Protein AF-A0A318EJY2-F1 (afdb_monomer_lite)

Sequence (75 aa):
MQIIKVKYLKGEVPNGKDYTFYSNELVKPGDLVQINSSAKGVVTEVDVPESEIEAFKDRVKTITGKVVEKEQTDE

Organism: NCBI:txid1763509

Foldseek 3Di:
DKKFWWFWDDPNDRDDDTAIADEPDDDDQQFWFAQDPVIITGTHDIRDDVVVCVVPVVVHYHTPHTPPPDPPPDD

pLDDT: mean 83.32, std 12.51, range [42.38, 92.56]

Secondary structure (DSSP, 8-state):
-EEEEEEEEETTEEEEEEEEEEESS---TT-EEEEETTEEEEEEEE---HHHHGGGGGGPEEPSEE---------

Structure (mmCIF, N/CA/C/O backbone):
data_AF-A0A318EJY2-F1
#
_entry.id   AF-A0A318EJY2-F1
#
loop_
_atom_site.group_PDB
_atom_site.id
_atom_site.type_symbol
_atom_site.label_atom_id
_atom_site.label_alt_id
_atom_site.label_comp_id
_atom_site.label_asym_id
_atom_site.label_entity_id
_atom_site.label_seq_id
_atom_site.pdbx_PDB_ins_code
_atom_site.Cartn_x
_atom_site.Cartn_y
_atom_site.Cartn_z
_atom_site.occupancy
_atom_site.B_iso_or_equiv
_atom_site.auth_seq_id
_atom_site.auth_comp_id
_atom_site.auth_asym_id
_atom_site.auth_atom_id
_atom_site.pdbx_PDB_model_num
ATOM 1 N N . MET A 1 1 ? -12.671 -5.502 -1.830 1.00 77.38 1 MET A N 1
ATOM 2 C CA . MET A 1 1 ? -11.482 -4.835 -1.265 1.00 77.38 1 MET A CA 1
ATOM 3 C C . MET A 1 1 ? -10.773 -5.836 -0.381 1.00 77.38 1 MET A C 1
ATOM 5 O O . MET A 1 1 ? -11.396 -6.348 0.537 1.00 77.38 1 MET A O 1
ATOM 9 N N . GLN A 1 2 ? -9.527 -6.162 -0.703 1.00 87.44 2 GLN A N 1
ATOM 10 C CA . GLN A 1 2 ? -8.675 -7.056 0.078 1.00 87.44 2 GLN A CA 1
ATOM 11 C C . GLN A 1 2 ? -7.636 -6.220 0.825 1.00 87.44 2 GLN A C 1
ATOM 13 O O . GLN A 1 2 ? -7.158 -5.218 0.293 1.00 87.44 2 GLN A O 1
ATOM 18 N N . ILE A 1 3 ? -7.293 -6.61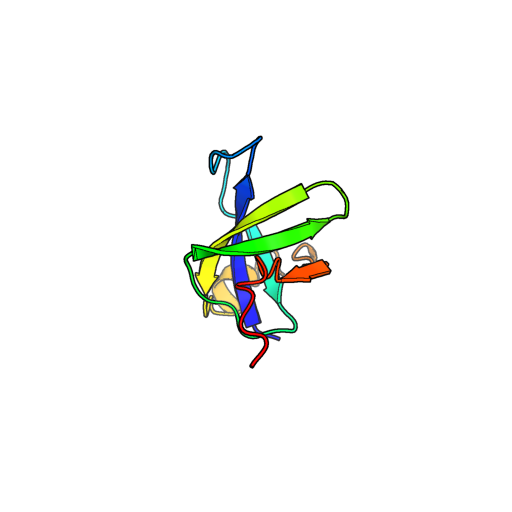0 2.048 1.00 91.25 3 ILE A N 1
ATOM 19 C CA . ILE A 1 3 ? -6.258 -5.943 2.841 1.00 91.25 3 ILE A CA 1
ATOM 20 C C . ILE A 1 3 ? -4.968 -6.725 2.672 1.00 91.25 3 ILE A C 1
ATOM 22 O O . ILE A 1 3 ? -4.925 -7.935 2.904 1.00 91.25 3 ILE A O 1
ATOM 26 N N . ILE A 1 4 ? -3.929 -6.025 2.235 1.00 92.44 4 ILE A N 1
ATOM 27 C CA . ILE A 1 4 ? -2.668 -6.635 1.832 1.00 92.44 4 ILE A CA 1
ATOM 28 C C . ILE A 1 4 ? -1.501 -5.908 2.483 1.00 92.44 4 ILE A C 1
ATOM 30 O O . ILE A 1 4 ? -1.515 -4.681 2.598 1.00 92.44 4 ILE A O 1
ATOM 34 N N . LYS A 1 5 ? -0.467 -6.645 2.888 1.00 92.44 5 LYS A N 1
ATOM 35 C CA . LYS A 1 5 ? 0.824 -6.048 3.230 1.00 92.44 5 LYS A CA 1
ATOM 36 C C . LYS A 1 5 ? 1.684 -6.003 1.990 1.00 92.44 5 LYS A C 1
ATOM 38 O O . LYS A 1 5 ? 1.845 -6.987 1.275 1.00 92.44 5 LYS A O 1
ATOM 43 N N . VAL A 1 6 ? 2.233 -4.828 1.756 1.00 91.69 6 VAL A N 1
ATOM 44 C CA . VAL A 1 6 ? 3.107 -4.531 0.642 1.00 91.69 6 VAL A CA 1
ATOM 45 C C . VAL A 1 6 ? 4.405 -3.991 1.200 1.00 91.69 6 VAL A C 1
ATOM 47 O O . VAL A 1 6 ? 4.430 -3.051 2.000 1.00 91.69 6 VAL A O 1
ATOM 50 N N . LYS A 1 7 ? 5.504 -4.559 0.732 1.00 92.56 7 LYS A N 1
ATOM 51 C CA . LYS A 1 7 ? 6.844 -4.085 1.025 1.00 92.56 7 LYS A CA 1
ATOM 52 C C . LYS A 1 7 ? 7.333 -3.238 -0.131 1.00 92.56 7 LYS A C 1
ATOM 54 O O . LYS A 1 7 ? 7.328 -3.680 -1.279 1.00 92.56 7 LYS A O 1
ATOM 59 N N . TYR A 1 8 ? 7.737 -2.009 0.168 1.00 90.31 8 TYR A N 1
ATOM 60 C CA . TYR A 1 8 ? 8.269 -1.114 -0.853 1.00 90.31 8 TYR A CA 1
ATOM 61 C C . TYR A 1 8 ? 9.530 -1.708 -1.482 1.00 90.31 8 TYR A C 1
ATOM 63 O O . TYR A 1 8 ? 10.399 -2.259 -0.800 1.00 90.31 8 TYR A O 1
ATOM 71 N N . LEU A 1 9 ? 9.623 -1.568 -2.799 1.00 86.19 9 LEU A N 1
ATOM 72 C CA . LEU A 1 9 ? 10.821 -1.902 -3.550 1.00 86.19 9 LEU A CA 1
ATOM 73 C C . LEU A 1 9 ? 11.671 -0.646 -3.689 1.00 86.19 9 LEU A C 1
ATOM 75 O O . LEU A 1 9 ? 11.188 0.406 -4.114 1.00 86.19 9 LEU A O 1
ATOM 79 N N . LYS A 1 10 ? 12.951 -0.758 -3.341 1.00 82.44 10 LYS A N 1
ATOM 80 C CA . LYS A 1 10 ? 13.937 0.287 -3.608 1.00 82.44 10 LYS A CA 1
ATOM 81 C C . LYS A 1 10 ? 14.826 -0.195 -4.749 1.00 82.44 10 LYS A C 1
ATOM 83 O O . LYS A 1 10 ? 15.752 -0.971 -4.529 1.00 82.44 10 LYS A O 1
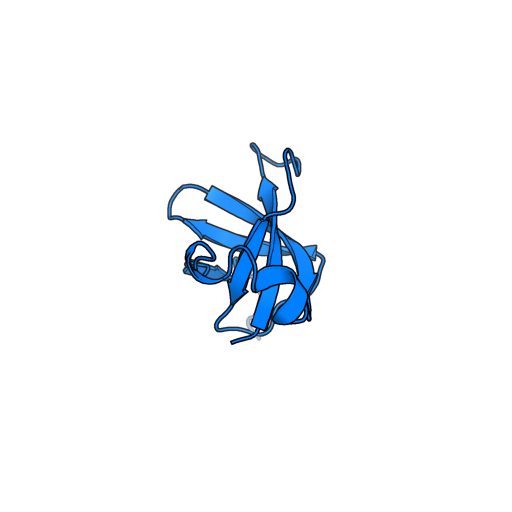ATOM 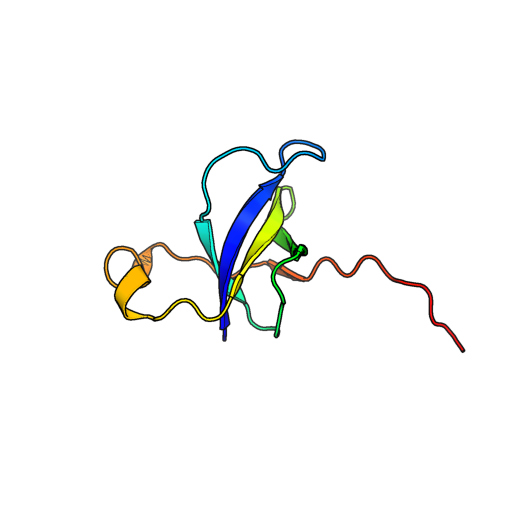88 N N . GLY A 1 11 ? 14.502 0.235 -5.967 1.00 78.69 11 GLY A N 1
ATOM 89 C CA . GLY A 1 11 ? 15.035 -0.380 -7.183 1.00 78.69 11 GLY A CA 1
ATOM 90 C C . GLY A 1 11 ? 14.334 -1.715 -7.419 1.00 78.69 11 GLY A C 1
ATOM 91 O O . GLY A 1 11 ? 13.151 -1.726 -7.742 1.00 78.69 11 GLY A O 1
ATOM 92 N N . GLU A 1 12 ? 15.041 -2.816 -7.176 1.00 73.00 12 GLU A N 1
ATOM 93 C CA . GLU A 1 12 ? 14.552 -4.190 -7.393 1.00 73.00 12 GLU A CA 1
ATOM 94 C C . GLU A 1 12 ? 14.536 -5.032 -6.108 1.00 73.00 12 GLU A C 1
ATOM 96 O O . GLU A 1 12 ? 14.072 -6.168 -6.102 1.00 73.00 12 GLU A O 1
ATOM 101 N N . VAL A 1 13 ? 15.019 -4.478 -4.990 1.00 79.56 13 VAL A N 1
ATOM 102 C CA . VAL A 1 13 ? 15.119 -5.207 -3.721 1.00 79.56 13 VAL A CA 1
ATOM 103 C C . VAL A 1 13 ? 14.018 -4.742 -2.763 1.00 79.56 13 VAL A C 1
ATOM 105 O O . VAL A 1 13 ? 13.887 -3.530 -2.534 1.00 79.56 13 VAL A O 1
ATOM 108 N N . PRO A 1 14 ? 13.242 -5.665 -2.158 1.00 82.94 14 PRO A N 1
ATOM 109 C CA . PRO A 1 14 ? 12.273 -5.321 -1.124 1.00 82.94 14 PRO A CA 1
ATOM 110 C C . PRO A 1 14 ? 13.010 -4.780 0.096 1.00 82.94 14 PRO A C 1
ATOM 112 O O . PRO A 1 14 ? 13.709 -5.503 0.807 1.00 82.94 14 PRO A O 1
ATOM 115 N N . ASN A 1 15 ? 12.874 -3.478 0.333 1.00 77.81 15 ASN A N 1
ATOM 116 C CA . ASN A 1 15 ? 13.627 -2.770 1.354 1.00 77.81 15 ASN A CA 1
ATOM 117 C C . ASN A 1 15 ? 12.703 -1.844 2.143 1.00 77.81 15 ASN A C 1
ATOM 119 O O . ASN A 1 15 ? 11.962 -1.044 1.578 1.00 77.81 15 ASN A O 1
ATOM 123 N N . GLY A 1 16 ? 12.771 -1.951 3.467 1.00 80.25 16 GLY A N 1
ATOM 124 C CA . GLY A 1 16 ? 11.917 -1.199 4.378 1.00 80.25 16 GLY A CA 1
ATOM 125 C C . GLY A 1 16 ? 10.931 -2.089 5.127 1.00 80.25 16 GLY A C 1
ATOM 126 O O . GLY A 1 16 ? 11.173 -3.282 5.322 1.00 80.25 16 GLY A O 1
ATOM 127 N N . LYS A 1 17 ? 9.846 -1.469 5.592 1.00 86.00 17 LYS A N 1
ATOM 128 C CA . LYS A 1 17 ? 8.785 -2.120 6.365 1.00 86.00 17 LYS A CA 1
ATOM 129 C C . LYS A 1 17 ? 7.652 -2.584 5.459 1.00 86.00 17 LYS A C 1
ATOM 131 O O . LYS A 1 17 ? 7.454 -2.049 4.370 1.00 86.00 17 LYS A O 1
ATOM 136 N N . ASP A 1 18 ? 6.913 -3.561 5.952 1.00 88.88 18 ASP A N 1
ATOM 137 C CA . ASP A 1 18 ? 5.644 -3.993 5.394 1.00 88.88 18 ASP A CA 1
ATOM 138 C C . ASP A 1 18 ? 4.574 -2.961 5.754 1.00 88.88 18 ASP A C 1
ATOM 140 O O . ASP A 1 18 ? 4.350 -2.646 6.925 1.00 88.88 18 ASP A O 1
ATOM 144 N N . TYR A 1 19 ? 3.948 -2.390 4.733 1.00 89.25 19 TYR A N 1
ATOM 145 C CA . TYR A 1 19 ? 2.879 -1.415 4.879 1.00 89.25 19 TYR A CA 1
ATOM 146 C C . TYR A 1 19 ? 1.579 -2.032 4.416 1.00 89.25 19 TYR A C 1
ATOM 148 O O . TYR A 1 19 ? 1.537 -2.725 3.405 1.00 89.25 19 TYR A O 1
ATOM 156 N N . THR A 1 20 ? 0.507 -1.762 5.145 1.00 91.19 20 THR A N 1
ATOM 157 C CA . THR A 1 20 ? -0.800 -2.281 4.760 1.00 91.19 20 THR A CA 1
ATOM 158 C C . THR A 1 20 ? -1.458 -1.339 3.762 1.00 91.19 20 THR A C 1
ATOM 160 O O . THR A 1 20 ? -1.443 -0.121 3.959 1.00 91.19 20 THR A O 1
ATOM 163 N N . PHE A 1 21 ? -2.035 -1.907 2.709 1.00 91.56 21 PHE A N 1
ATOM 164 C CA . PHE A 1 21 ? -2.823 -1.206 1.707 1.00 91.56 21 PHE A CA 1
ATOM 165 C C . PHE A 1 21 ? -4.109 -1.969 1.402 1.00 91.56 21 PHE A C 1
ATOM 167 O O . PHE A 1 21 ? -4.195 -3.183 1.586 1.00 91.56 21 PHE A O 1
ATOM 174 N N . TYR A 1 22 ? -5.099 -1.249 0.888 1.00 90.69 22 TYR A N 1
ATOM 175 C CA . TYR A 1 22 ? -6.273 -1.856 0.280 1.00 90.69 22 TYR A CA 1
ATOM 176 C C . TYR A 1 22 ? -6.008 -2.164 -1.187 1.00 90.69 22 TYR A C 1
ATOM 178 O O . TYR A 1 22 ? -5.473 -1.334 -1.921 1.00 90.69 22 TYR A O 1
ATOM 186 N N . SER A 1 23 ? -6.448 -3.335 -1.622 1.00 89.75 23 SER A N 1
ATOM 187 C CA . SER A 1 23 ? -6.477 -3.741 -3.016 1.00 89.75 23 SER A CA 1
ATOM 188 C C . SER A 1 23 ? -7.916 -3.865 -3.496 1.00 89.75 23 SER A C 1
ATOM 190 O O . SER A 1 23 ? -8.755 -4.497 -2.848 1.00 89.75 23 SER A O 1
ATOM 192 N N . ASN A 1 24 ? -8.215 -3.254 -4.641 1.00 88.19 24 ASN A N 1
ATOM 193 C CA . ASN A 1 24 ? -9.491 -3.466 -5.328 1.00 88.19 24 ASN A CA 1
ATOM 194 C C . ASN A 1 24 ? -9.525 -4.805 -6.075 1.00 88.19 24 ASN A C 1
ATOM 196 O O . ASN A 1 24 ? -10.605 -5.306 -6.370 1.00 88.19 24 ASN A O 1
ATOM 200 N N . GLU A 1 25 ? -8.357 -5.393 -6.322 1.00 85.62 25 GLU A N 1
ATOM 201 C CA . GLU A 1 25 ? -8.185 -6.661 -7.022 1.00 85.62 25 GLU A CA 1
ATOM 202 C C . GLU A 1 25 ? -7.679 -7.741 -6.060 1.00 85.62 25 GLU A C 1
ATOM 204 O O . GLU A 1 25 ? -7.042 -7.441 -5.047 1.00 85.62 25 GLU A O 1
ATOM 209 N N . LEU A 1 26 ? -7.940 -9.004 -6.388 1.00 85.38 26 LEU A N 1
ATOM 210 C CA . LEU A 1 26 ? -7.364 -10.135 -5.666 1.00 85.38 26 LEU A CA 1
ATOM 211 C C . LEU A 1 26 ? -5.892 -10.279 -6.050 1.00 85.38 26 LEU A C 1
ATOM 213 O O . LEU A 1 26 ? -5.562 -10.598 -7.194 1.00 85.38 26 LEU A O 1
ATOM 217 N N . VAL A 1 27 ? -5.010 -10.052 -5.084 1.00 88.94 27 VAL A N 1
ATOM 218 C CA . VAL A 1 27 ? -3.565 -10.241 -5.250 1.00 88.94 27 VAL A CA 1
ATOM 219 C C . VAL A 1 27 ? -3.091 -11.381 -4.360 1.00 88.94 27 VAL A C 1
ATOM 221 O O . VAL A 1 27 ? -3.818 -11.842 -3.477 1.00 88.94 27 VAL A O 1
ATOM 224 N N . LYS A 1 28 ? -1.877 -11.868 -4.608 1.00 90.12 28 LYS A N 1
ATOM 225 C CA . LYS A 1 28 ? -1.258 -12.946 -3.834 1.00 90.12 28 LYS A CA 1
ATOM 226 C C . LYS A 1 28 ? 0.102 -12.496 -3.299 1.00 90.12 28 LYS A C 1
ATOM 228 O O . LYS A 1 28 ? 0.720 -11.616 -3.894 1.00 90.12 28 LYS A O 1
ATOM 233 N N . PRO A 1 29 ? 0.596 -13.078 -2.195 1.00 91.19 29 PRO A N 1
ATOM 234 C CA . PRO A 1 29 ? 1.961 -12.823 -1.753 1.00 91.19 29 PRO A CA 1
ATOM 235 C C . PRO A 1 29 ? 2.945 -13.207 -2.869 1.00 91.19 29 PRO A C 1
ATOM 237 O O . PRO A 1 29 ? 2.840 -14.282 -3.455 1.00 91.19 29 PRO A O 1
ATOM 240 N N . GLY A 1 30 ? 3.866 -12.300 -3.181 1.00 88.44 30 GLY A N 1
ATOM 241 C CA . GLY A 1 30 ? 4.782 -12.368 -4.318 1.00 88.44 30 GLY A CA 1
ATOM 242 C C . GLY A 1 30 ? 4.383 -11.489 -5.506 1.00 88.44 30 GLY A C 1
ATOM 243 O O . GLY A 1 30 ? 5.242 -11.182 -6.325 1.00 88.44 30 GLY A O 1
ATOM 244 N N . ASP A 1 31 ? 3.130 -11.027 -5.592 1.00 89.56 31 ASP A N 1
ATOM 245 C CA . ASP A 1 31 ? 2.713 -10.132 -6.675 1.00 89.56 31 ASP A CA 1
ATOM 246 C C . ASP A 1 31 ? 3.320 -8.734 -6.543 1.00 89.56 31 ASP A C 1
ATOM 248 O O . ASP A 1 31 ? 3.425 -8.174 -5.449 1.00 89.56 31 ASP A O 1
ATOM 252 N N . LEU A 1 32 ? 3.644 -8.124 -7.681 1.00 89.56 32 LEU A N 1
ATOM 253 C CA . LEU A 1 32 ? 4.026 -6.722 -7.744 1.00 89.56 32 LEU A CA 1
ATOM 254 C C . LEU A 1 32 ? 2.781 -5.841 -7.835 1.00 89.56 32 LEU A C 1
ATOM 256 O O . LEU A 1 32 ? 1.879 -6.055 -8.641 1.00 89.56 32 LEU A O 1
ATOM 260 N N . VAL A 1 33 ? 2.736 -4.804 -7.009 1.00 90.38 33 VAL A N 1
ATOM 261 C CA . VAL A 1 33 ? 1.644 -3.831 -6.972 1.00 90.38 33 VAL A CA 1
ATOM 262 C C . VAL A 1 33 ? 2.189 -2.414 -7.057 1.00 90.38 33 VAL A C 1
ATOM 264 O O . VAL A 1 33 ? 3.279 -2.094 -6.571 1.00 90.38 33 VAL A O 1
ATOM 267 N N . GLN A 1 34 ? 1.417 -1.540 -7.694 1.00 90.50 34 GLN A N 1
ATOM 268 C CA . GLN A 1 34 ? 1.754 -0.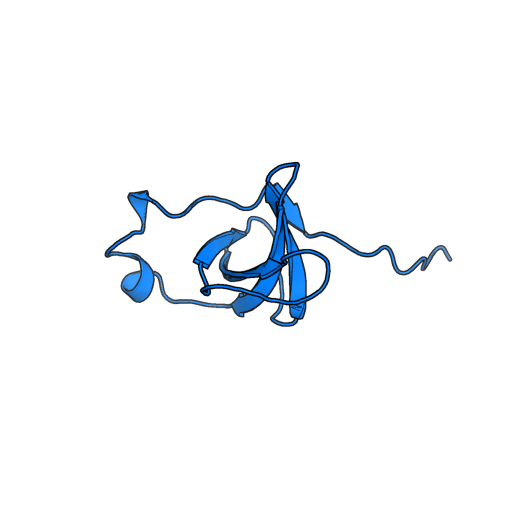136 -7.835 1.00 90.50 34 GLN A CA 1
ATOM 269 C C . GLN A 1 34 ? 1.102 0.637 -6.699 1.00 90.50 34 GLN A C 1
ATOM 271 O O . GLN A 1 34 ? -0.116 0.811 -6.660 1.00 90.50 34 GLN A O 1
ATOM 276 N N . ILE A 1 35 ? 1.921 1.107 -5.762 1.00 89.12 35 ILE A N 1
ATOM 277 C CA . ILE A 1 35 ? 1.437 1.859 -4.605 1.00 89.12 35 ILE A CA 1
ATOM 278 C C . ILE A 1 35 ? 1.092 3.287 -5.042 1.00 89.12 35 ILE A C 1
ATOM 280 O O . ILE A 1 35 ? 0.001 3.769 -4.763 1.00 89.12 35 ILE A O 1
ATOM 284 N N . ASN A 1 36 ? 2.004 3.939 -5.772 1.00 85.62 36 ASN A N 1
ATOM 285 C CA . ASN A 1 36 ? 1.833 5.280 -6.345 1.00 85.62 36 ASN A CA 1
ATOM 286 C C . ASN A 1 36 ? 2.482 5.338 -7.742 1.00 85.62 36 ASN A C 1
ATOM 288 O O . ASN A 1 36 ? 3.216 4.423 -8.107 1.00 85.62 36 ASN A O 1
ATOM 292 N N . SER A 1 37 ? 2.329 6.442 -8.488 1.00 82.81 37 SER A N 1
ATOM 293 C CA . SER A 1 37 ? 2.947 6.601 -9.826 1.00 82.81 37 SER A CA 1
ATOM 294 C C . SER A 1 37 ? 4.459 6.367 -9.886 1.00 82.81 37 SER A C 1
ATOM 296 O O . SER A 1 37 ? 4.968 5.993 -10.936 1.00 82.81 37 SER A O 1
ATOM 298 N N . SER A 1 38 ? 5.185 6.579 -8.787 1.00 83.62 38 SER A N 1
ATOM 299 C CA . SER A 1 38 ? 6.647 6.409 -8.742 1.00 83.62 38 SER A CA 1
ATOM 300 C C . SER A 1 38 ? 7.107 5.274 -7.829 1.00 83.62 38 SER A C 1
ATOM 302 O O . SER A 1 38 ? 8.303 5.018 -7.746 1.00 83.62 38 SER A O 1
ATOM 304 N N . ALA A 1 39 ? 6.189 4.612 -7.118 1.00 87.00 39 ALA A N 1
ATOM 305 C CA . ALA A 1 39 ? 6.531 3.623 -6.102 1.00 87.00 39 ALA A CA 1
ATOM 306 C C . ALA A 1 39 ? 5.830 2.293 -6.375 1.00 87.00 39 ALA A C 1
ATOM 308 O O . ALA A 1 39 ? 4.599 2.218 -6.410 1.00 87.00 39 ALA A O 1
ATOM 309 N N . LYS A 1 40 ? 6.640 1.243 -6.505 1.00 90.19 40 LYS A N 1
ATOM 310 C CA . LYS A 1 40 ? 6.194 -0.145 -6.592 1.00 90.19 40 LYS A CA 1
ATOM 311 C C . LYS A 1 40 ? 6.494 -0.862 -5.283 1.00 90.19 40 LYS A C 1
ATOM 313 O O . LYS A 1 40 ? 7.395 -0.480 -4.531 1.00 90.19 40 LYS A O 1
ATOM 318 N N . GLY A 1 41 ? 5.737 -1.909 -5.024 1.00 90.94 41 GLY A N 1
ATOM 319 C CA . GLY A 1 41 ? 5.984 -2.800 -3.913 1.00 90.94 41 GLY A CA 1
ATOM 320 C C . GLY A 1 41 ? 5.629 -4.227 -4.276 1.00 90.94 41 GLY A C 1
ATOM 321 O O . GLY A 1 41 ? 4.949 -4.473 -5.268 1.00 90.94 41 GLY A O 1
ATOM 322 N N . VAL A 1 42 ? 6.106 -5.153 -3.461 1.00 91.62 42 VAL A N 1
ATOM 323 C CA . VAL A 1 42 ? 5.750 -6.565 -3.551 1.00 91.62 42 VAL A CA 1
ATOM 324 C C . VAL A 1 42 ? 4.803 -6.902 -2.414 1.00 91.62 42 VAL A C 1
ATOM 326 O O . VAL A 1 42 ? 5.019 -6.482 -1.274 1.00 91.62 42 VAL A O 1
ATOM 329 N N . VAL A 1 43 ? 3.738 -7.627 -2.722 1.00 92.12 43 VAL A N 1
ATOM 330 C CA . VAL A 1 43 ? 2.804 -8.138 -1.725 1.00 92.12 43 VAL A CA 1
ATOM 331 C C . VAL A 1 43 ? 3.532 -9.191 -0.904 1.00 92.12 43 VAL A C 1
ATOM 333 O O . VAL A 1 43 ? 4.056 -10.158 -1.445 1.00 92.12 43 VAL A O 1
ATOM 336 N N . THR A 1 44 ? 3.588 -9.006 0.404 1.00 91.00 44 THR A N 1
ATOM 337 C CA . THR A 1 44 ? 4.213 -9.956 1.326 1.00 91.00 44 THR A CA 1
ATOM 338 C C . THR A 1 44 ? 3.179 -10.801 2.046 1.00 91.00 44 THR A C 1
ATOM 340 O O . THR A 1 44 ? 3.441 -11.962 2.339 1.00 91.00 44 THR A O 1
ATOM 343 N N . GLU A 1 45 ? 1.984 -10.254 2.264 1.00 91.00 45 GLU A N 1
ATOM 344 C CA . GLU A 1 45 ? 0.891 -10.930 2.954 1.00 91.00 45 GLU A CA 1
ATOM 345 C C . GLU A 1 45 ? -0.454 -10.462 2.396 1.00 91.00 45 GLU A C 1
ATOM 347 O O . GLU A 1 4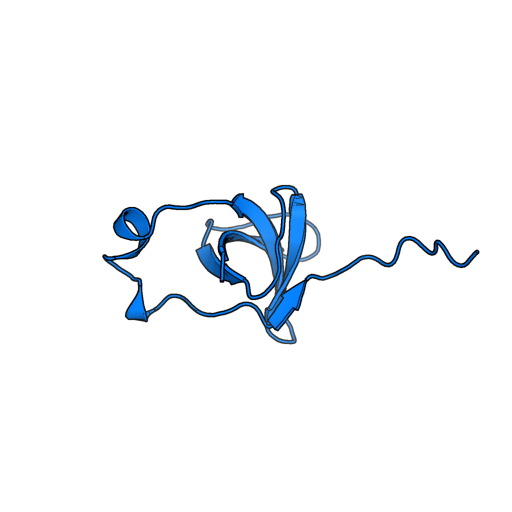5 ? -0.611 -9.308 1.987 1.00 91.00 45 GLU A O 1
ATOM 352 N N . VAL A 1 46 ? -1.429 -11.361 2.390 1.00 90.81 46 VAL A N 1
ATOM 353 C CA . VAL A 1 46 ? -2.817 -11.096 1.993 1.00 90.81 46 VAL A CA 1
ATOM 354 C C . VAL A 1 46 ? -3.742 -11.612 3.088 1.00 90.81 46 VAL A C 1
ATOM 356 O O . VAL A 1 46 ? -3.299 -12.379 3.940 1.00 90.81 46 VAL A O 1
ATOM 359 N N . ASP A 1 47 ? -5.007 -11.192 3.069 1.00 86.19 47 ASP A N 1
ATOM 360 C CA . ASP A 1 47 ? -6.004 -11.583 4.078 1.00 86.19 47 ASP A CA 1
ATOM 361 C C . ASP A 1 47 ? -5.651 -11.119 5.501 1.00 86.19 47 ASP A C 1
ATOM 363 O O . ASP A 1 47 ? -5.908 -11.789 6.501 1.00 86.19 47 ASP A O 1
ATOM 367 N N . VAL A 1 48 ? -5.085 -9.914 5.605 1.00 84.69 48 VAL A N 1
ATOM 368 C CA . VAL A 1 48 ? -4.855 -9.281 6.906 1.00 84.69 48 VAL A CA 1
ATOM 369 C C . VAL A 1 48 ? -6.214 -8.898 7.513 1.00 84.69 48 VAL A C 1
ATOM 371 O O . VAL A 1 48 ? -6.988 -8.192 6.858 1.00 84.69 48 VAL A O 1
ATOM 374 N N . PRO A 1 49 ? -6.529 -9.326 8.748 1.00 86.81 49 PRO A N 1
ATOM 375 C CA . PRO A 1 49 ? -7.802 -9.007 9.378 1.00 86.81 49 PRO A CA 1
ATOM 376 C C . PRO A 1 49 ? -7.910 -7.510 9.666 1.00 86.81 49 PRO A C 1
ATOM 378 O O . PRO A 1 49 ? -6.932 -6.858 10.037 1.00 86.81 49 PRO A O 1
ATOM 381 N N . GLU A 1 50 ? -9.124 -6.968 9.558 1.00 83.69 50 GLU A N 1
ATOM 382 C CA . GLU A 1 50 ? -9.370 -5.547 9.818 1.00 83.69 50 GLU A CA 1
ATOM 383 C C . GLU A 1 50 ? -8.897 -5.118 11.209 1.00 83.69 50 GLU A C 1
ATOM 385 O O . GLU A 1 50 ? -8.352 -4.028 11.340 1.00 83.69 50 GLU A O 1
ATOM 390 N N . SER A 1 51 ? -9.000 -5.989 12.215 1.00 86.88 51 SER A N 1
ATOM 391 C CA . SER A 1 51 ? -8.588 -5.683 13.589 1.00 86.88 51 SER A CA 1
ATOM 392 C C . SER A 1 51 ? -7.098 -5.433 13.788 1.00 86.88 51 SER A C 1
ATOM 394 O O . SER A 1 51 ? -6.733 -4.666 14.674 1.00 86.88 51 SER A O 1
ATOM 396 N N . GLU A 1 52 ? -6.230 -5.991 12.942 1.00 81.62 52 GLU A N 1
ATOM 397 C CA . GLU A 1 52 ? -4.797 -5.652 12.954 1.00 81.62 52 GLU A CA 1
ATOM 398 C C . GLU A 1 52 ? -4.569 -4.224 12.457 1.00 81.62 52 GLU A C 1
ATOM 400 O O . GLU A 1 52 ? -3.695 -3.507 12.947 1.00 81.62 52 GLU A O 1
ATOM 405 N N . ILE A 1 53 ? -5.372 -3.801 11.478 1.00 84.25 53 ILE A N 1
ATOM 406 C CA . ILE A 1 53 ? -5.245 -2.482 10.875 1.00 84.25 53 ILE A CA 1
ATOM 407 C C . ILE A 1 53 ? -6.115 -1.437 11.554 1.00 84.25 53 ILE A C 1
ATOM 409 O O . ILE A 1 53 ? -5.901 -0.268 11.280 1.00 84.25 53 ILE A O 1
ATOM 413 N N . GLU A 1 54 ? -7.056 -1.795 12.436 1.00 85.19 54 GLU A N 1
ATOM 414 C CA . GLU A 1 54 ? -7.984 -0.865 13.103 1.00 85.19 54 GLU A CA 1
ATOM 415 C C . GLU A 1 54 ? -7.249 0.330 13.727 1.00 85.19 54 GLU A C 1
ATOM 417 O O . GLU A 1 54 ? -7.670 1.474 13.558 1.00 85.19 54 GLU A O 1
ATOM 422 N N . ALA A 1 55 ? -6.080 0.091 14.332 1.00 87.25 55 ALA A N 1
ATOM 423 C CA . ALA A 1 55 ? -5.238 1.129 14.929 1.00 87.25 55 ALA A CA 1
ATOM 424 C C . ALA A 1 55 ? -4.689 2.165 13.924 1.00 87.25 55 ALA A C 1
ATOM 426 O O . ALA A 1 55 ? -4.300 3.268 14.308 1.00 87.25 55 ALA A O 1
ATOM 427 N N . PHE A 1 56 ? -4.624 1.825 12.637 1.00 85.31 56 PHE A N 1
ATOM 428 C CA . PHE A 1 56 ? -4.101 2.682 11.573 1.00 85.31 56 PHE A CA 1
ATOM 429 C C . PHE A 1 56 ? -4.975 2.692 10.311 1.00 85.31 56 PHE A C 1
ATOM 431 O O . PHE A 1 56 ? -4.530 3.189 9.277 1.00 85.31 56 PHE A O 1
ATOM 438 N N . LYS A 1 57 ? -6.222 2.213 10.399 1.00 84.44 57 LYS A N 1
ATOM 439 C CA . LYS A 1 57 ? -7.158 1.994 9.285 1.00 84.44 57 LYS A CA 1
ATOM 440 C C . LYS A 1 57 ? -7.422 3.276 8.510 1.00 84.44 57 LYS A C 1
ATOM 442 O O . LYS A 1 57 ? -7.479 3.257 7.286 1.00 84.44 57 LYS A O 1
ATOM 447 N N . ASP A 1 58 ? -7.488 4.386 9.236 1.00 87.75 58 ASP A N 1
ATOM 448 C CA . ASP A 1 58 ? -7.660 5.741 8.708 1.00 87.75 58 ASP A CA 1
ATOM 449 C C . ASP A 1 58 ? -6.464 6.214 7.853 1.00 87.75 58 ASP A C 1
ATOM 451 O O . ASP A 1 58 ? -6.594 7.040 6.955 1.00 87.75 58 ASP A O 1
ATOM 455 N N . ARG A 1 59 ? -5.275 5.644 8.087 1.00 87.00 59 ARG A N 1
ATOM 456 C CA . ARG A 1 59 ? -4.037 5.956 7.355 1.00 87.00 59 ARG A CA 1
ATOM 457 C C . ARG A 1 59 ? -3.744 4.965 6.228 1.00 87.00 59 ARG A C 1
ATOM 459 O O . ARG A 1 59 ? -2.832 5.221 5.436 1.00 87.00 59 ARG A O 1
ATOM 466 N N . VAL A 1 60 ? -4.464 3.840 6.167 1.00 88.81 60 VAL A N 1
ATOM 467 C CA . VAL A 1 60 ? -4.304 2.825 5.119 1.00 88.81 60 VAL A CA 1
ATOM 468 C C . VAL A 1 60 ? -4.804 3.403 3.803 1.00 88.81 60 VAL A C 1
ATOM 470 O O . VAL A 1 60 ? -5.935 3.867 3.691 1.00 88.81 60 VAL A O 1
ATOM 473 N N . LYS A 1 61 ? -3.945 3.364 2.786 1.00 89.75 61 LYS A N 1
ATOM 474 C CA . LYS A 1 61 ? -4.285 3.813 1.436 1.00 89.75 61 LYS A CA 1
ATOM 475 C C . LYS A 1 61 ? -4.648 2.633 0.550 1.00 89.75 61 LYS A C 1
ATOM 477 O O . LYS A 1 61 ? -4.278 1.496 0.826 1.00 89.75 61 LYS A O 1
ATOM 482 N N . THR A 1 62 ? -5.325 2.920 -0.548 1.00 90.56 62 THR A N 1
ATOM 483 C CA . THR A 1 62 ? -5.565 1.944 -1.611 1.00 90.56 62 THR A CA 1
ATOM 484 C C . THR A 1 62 ? -4.408 1.986 -2.602 1.00 90.56 62 THR A C 1
ATOM 486 O O . THR A 1 62 ? -3.930 3.072 -2.940 1.00 90.56 62 THR A O 1
ATOM 489 N N . ILE A 1 63 ? -3.940 0.822 -3.056 1.00 90.94 63 ILE A N 1
ATOM 490 C CA . ILE A 1 63 ? -2.967 0.753 -4.151 1.00 90.94 63 ILE A CA 1
ATOM 491 C C . ILE A 1 63 ? -3.578 1.322 -5.438 1.00 90.94 63 ILE A C 1
ATOM 493 O O . ILE A 1 63 ? -4.794 1.297 -5.629 1.00 90.94 63 ILE A O 1
ATOM 497 N N . THR A 1 64 ? -2.728 1.806 -6.342 1.00 90.25 64 THR A N 1
ATOM 498 C CA . THR A 1 64 ? -3.167 2.279 -7.664 1.00 90.25 64 THR A CA 1
ATOM 499 C C . THR A 1 64 ? -3.664 1.113 -8.525 1.00 90.25 64 THR A C 1
ATOM 501 O O . THR A 1 64 ? -4.641 1.258 -9.251 1.00 90.25 64 THR A O 1
ATOM 504 N N . GLY A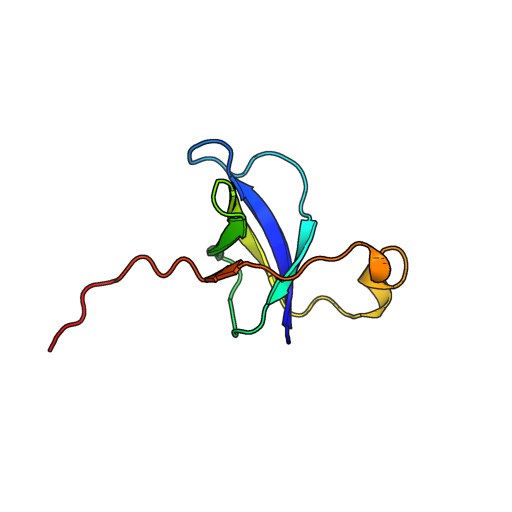 1 65 ? -3.011 -0.047 -8.426 1.00 87.19 65 GLY A N 1
ATOM 505 C CA . GLY A 1 65 ? -3.398 -1.265 -9.135 1.00 87.19 65 GLY A CA 1
ATOM 506 C C . GLY A 1 65 ? -2.315 -2.334 -9.058 1.00 87.19 65 GLY A C 1
ATOM 507 O O . GLY A 1 65 ? -1.218 -2.093 -8.538 1.00 87.19 65 GLY A O 1
ATOM 508 N N . LYS A 1 66 ? -2.613 -3.523 -9.577 1.00 87.62 66 LYS A N 1
ATOM 509 C CA . LYS A 1 66 ? -1.631 -4.599 -9.703 1.00 87.62 66 LYS A CA 1
ATOM 510 C C . LYS A 1 66 ? -0.656 -4.316 -10.855 1.00 87.62 66 LYS A C 1
ATOM 512 O O . LYS A 1 66 ? -1.076 -3.977 -11.960 1.00 87.62 66 LYS A O 1
ATOM 517 N N . VAL A 1 67 ? 0.650 -4.467 -10.620 1.00 84.50 67 VAL A N 1
ATOM 518 C CA . VAL A 1 67 ? 1.645 -4.493 -11.703 1.00 84.50 67 VAL A CA 1
ATOM 519 C C . VAL A 1 67 ? 1.632 -5.909 -12.246 1.00 84.50 67 VAL A C 1
ATOM 521 O O . VAL A 1 67 ? 2.348 -6.785 -11.772 1.00 84.50 67 VAL A O 1
ATOM 524 N N . VAL A 1 68 ? 0.767 -6.141 -13.224 1.00 71.44 68 VAL A N 1
ATOM 525 C CA . VAL A 1 68 ? 0.849 -7.351 -14.029 1.00 71.44 68 VAL A CA 1
ATOM 526 C C . VAL A 1 68 ? 2.072 -7.158 -14.918 1.00 71.44 68 VAL A C 1
ATOM 528 O O . VAL A 1 68 ? 2.029 -6.386 -15.880 1.00 71.44 68 VAL A O 1
ATOM 531 N N . GLU A 1 69 ? 3.193 -7.797 -14.578 1.00 59.31 69 GLU A N 1
ATOM 532 C CA . GLU A 1 69 ? 4.154 -8.138 -15.621 1.00 59.31 69 GLU A CA 1
ATOM 533 C C . GLU A 1 69 ? 3.352 -8.975 -16.604 1.00 59.31 69 GLU A C 1
ATOM 535 O O . GLU A 1 69 ? 2.890 -10.062 -16.267 1.00 59.31 69 GLU A O 1
ATOM 540 N N . LYS A 1 70 ? 3.025 -8.387 -17.757 1.00 45.91 70 LYS A N 1
ATOM 541 C CA . LYS A 1 70 ? 2.345 -9.099 -18.826 1.00 45.91 70 LYS A CA 1
ATOM 542 C C . LYS A 1 70 ? 3.245 -10.275 -19.194 1.00 45.91 70 LYS A C 1
ATOM 544 O O . LYS A 1 70 ? 4.148 -10.117 -20.009 1.00 45.91 70 LYS A O 1
ATOM 549 N N . GLU A 1 71 ? 2.985 -11.446 -18.622 1.00 46.69 71 GLU A N 1
ATOM 550 C CA . GLU A 1 71 ? 3.139 -12.671 -19.382 1.00 46.69 71 GLU A CA 1
ATOM 551 C C . GLU A 1 71 ? 2.287 -12.454 -20.628 1.00 46.69 71 GLU A C 1
ATOM 553 O O . GLU A 1 71 ? 1.061 -12.335 -20.576 1.00 46.69 71 GLU A O 1
ATOM 558 N N . GLN A 1 72 ? 2.977 -12.232 -21.743 1.00 42.66 72 GLN A N 1
ATOM 559 C CA . GLN A 1 72 ? 2.391 -12.329 -23.060 1.00 42.66 72 GLN A CA 1
ATOM 560 C C . GLN A 1 72 ? 1.860 -13.757 -23.182 1.00 42.66 72 GLN A C 1
ATOM 562 O O . GLN A 1 72 ? 2.601 -14.685 -23.485 1.00 42.66 72 GLN A O 1
ATOM 567 N N . THR A 1 73 ? 0.581 -13.942 -22.900 1.00 42.38 73 THR A N 1
ATOM 568 C CA . THR A 1 73 ? -0.192 -15.054 -23.439 1.00 42.38 73 THR A CA 1
ATOM 569 C C . THR A 1 73 ? -1.252 -14.416 -24.317 1.00 42.38 73 THR A C 1
ATOM 571 O O . THR A 1 73 ? -2.397 -14.241 -23.915 1.00 42.38 73 THR A O 1
ATOM 574 N N . ASP A 1 74 ? -0.802 -13.938 -25.474 1.00 47.62 74 ASP A N 1
ATOM 575 C CA . ASP A 1 74 ? -1.677 -13.743 -26.622 1.00 47.62 74 ASP A CA 1
ATOM 576 C C . ASP A 1 74 ? -1.561 -15.041 -27.431 1.00 47.62 74 ASP A C 1
ATOM 578 O O . ASP A 1 74 ? -0.475 -15.376 -27.906 1.00 47.62 74 ASP A O 1
ATOM 582 N N . GLU A 1 75 ? -2.642 -15.814 -27.324 1.00 44.78 75 GLU A N 1
ATOM 583 C CA . GLU A 1 75 ? -3.223 -16.823 -28.228 1.00 44.78 75 GLU A CA 1
ATOM 584 C C . GLU A 1 75 ? -2.407 -17.351 -29.427 1.00 44.78 75 GLU A C 1
ATOM 586 O O . GLU A 1 75 ? -1.970 -16.563 -30.295 1.00 44.78 75 GLU A O 1
#

Radius of gyration: 12.57 Å; chains: 1; bounding box: 27×23×43 Å